Protein AF-A0A7X3LZS4-F1 (afdb_monomer)

Mean predicted aligned error: 7.1 Å

Nearest PDB structures (foldseek):
  3ip4-assembly1_C  TM=6.753E-01  e=2.029E-01  Staphylococcus aureus subsp. aureus Mu50
  4wj3-assembly2_I  TM=7.783E-01  e=1.194E+00  Pseudomon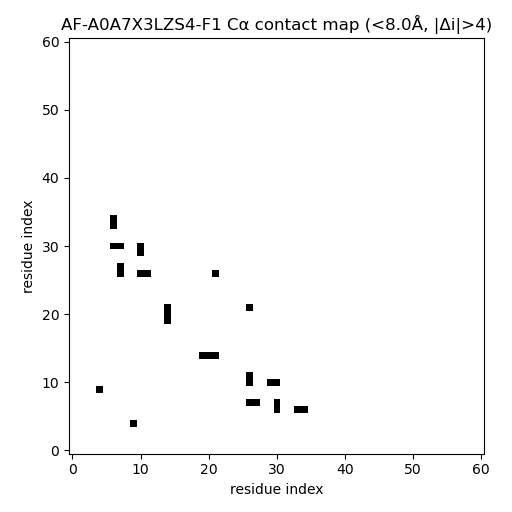as aeruginosa PAO1
  6kag-assembly1_A  TM=5.261E-01  e=2.606E+00  Homo sapiens
  6v92-assembly1_Q  TM=4.079E-01  e=8.103E+00  Saccharomyces cerevisiae S288C

Foldseek 3Di:
DPPDDPLLVVLVVVCVVVVHDDDPVRSVVVSVVVVVVVVVCVVVVVDDDDPDDDPPDDDDD

Secondary structure (DSSP, 8-state):
------HHHHHHHHHHHTT----HHHHHHHHHHHHHHHHHHHHHHHSPPPTT---S-----

Sequence (61 aa):
MNNEINWQNYIMQIEKVMNLNLNQASRLELAIQIKYLSDIATPLMAFPLEERLSIAGVYKA

pLDDT: mean 86.44, std 13.81, range [34.25, 97.0]

Solvent-accessible surface area (backbone atoms only — not comparable to full-atom values): 4012 Å² total; per-residue (Å²): 134,89,76,81,77,60,46,66,64,51,50,59,49,47,32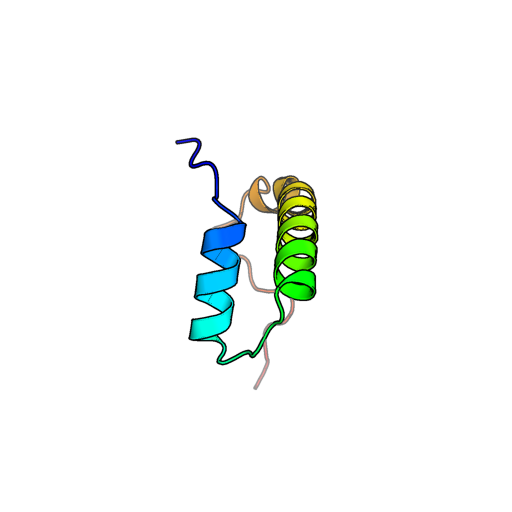,62,76,68,72,54,90,73,53,74,69,57,51,54,52,50,33,53,52,51,53,54,49,51,60,70,42,44,65,63,72,69,50,85,78,64,100,76,69,75,62,100,70,77,84,79,130

Radius of gyration: 16.1 Å; Cα contacts (8 Å, |Δi|>4): 15; chains: 1; bounding box: 26×40×33 Å

Structure (mmCIF, N/CA/C/O backbone):
data_AF-A0A7X3LZS4-F1
#
_entry.id   AF-A0A7X3LZS4-F1
#
loop_
_atom_site.group_PDB
_atom_site.id
_atom_site.type_symbol
_atom_site.label_atom_id
_atom_site.label_alt_id
_atom_site.label_comp_id
_atom_site.label_asym_id
_atom_site.label_entity_id
_atom_site.label_seq_id
_atom_site.pdbx_PDB_ins_code
_atom_site.Cartn_x
_atom_site.Cartn_y
_atom_site.Cartn_z
_atom_site.occupancy
_atom_site.B_iso_or_equiv
_atom_site.auth_seq_id
_atom_site.auth_comp_id
_atom_site.auth_asym_id
_atom_site.auth_atom_id
_atom_site.pdbx_PDB_model_num
ATOM 1 N N . MET A 1 1 ? -6.424 2.244 -19.673 1.00 34.25 1 MET A N 1
ATOM 2 C CA . MET A 1 1 ? -7.433 2.687 -18.686 1.00 34.25 1 MET A CA 1
ATOM 3 C C . MET A 1 1 ? -6.678 3.204 -17.474 1.00 34.25 1 MET A C 1
ATOM 5 O O . MET A 1 1 ? -6.103 2.391 -16.768 1.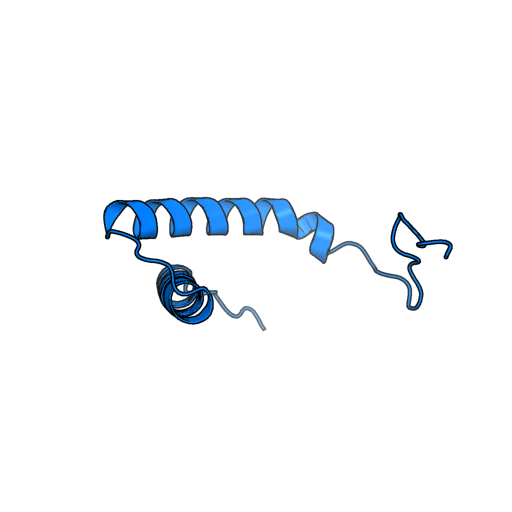00 34.25 1 MET A O 1
ATOM 9 N N . ASN A 1 2 ? -6.609 4.524 -17.269 1.00 47.94 2 ASN A N 1
ATOM 10 C CA . ASN A 1 2 ? -6.132 5.081 -15.999 1.00 47.94 2 ASN A CA 1
ATOM 11 C C . ASN A 1 2 ? -7.306 5.046 -15.022 1.00 47.94 2 ASN A C 1
ATOM 13 O O . ASN A 1 2 ? -8.099 5.981 -14.966 1.00 47.94 2 ASN A O 1
ATOM 17 N N . ASN A 1 3 ? -7.457 3.931 -14.311 1.00 61.91 3 ASN A N 1
ATOM 18 C CA . ASN A 1 3 ? -8.343 3.895 -13.157 1.00 61.91 3 ASN A CA 1
ATOM 19 C C . ASN A 1 3 ? -7.583 4.543 -12.002 1.00 61.91 3 ASN A C 1
ATOM 21 O O . ASN A 1 3 ? -6.721 3.908 -11.397 1.00 61.91 3 ASN A O 1
ATOM 25 N N . GLU A 1 4 ? -7.863 5.814 -11.725 1.00 79.38 4 GLU A N 1
ATOM 26 C CA . GLU A 1 4 ? -7.375 6.443 -10.501 1.00 79.38 4 GLU A CA 1
ATOM 27 C C . GLU A 1 4 ? -7.945 5.684 -9.298 1.00 79.38 4 GLU A C 1
ATOM 29 O O . GLU A 1 4 ? -9.161 5.581 -9.113 1.00 79.38 4 GLU A O 1
ATOM 34 N N . ILE A 1 5 ? -7.060 5.098 -8.491 1.00 87.00 5 ILE A N 1
ATOM 35 C CA . ILE A 1 5 ? -7.461 4.348 -7.305 1.00 87.00 5 ILE A CA 1
ATOM 36 C C . ILE A 1 5 ? -7.838 5.347 -6.209 1.00 87.00 5 ILE A C 1
ATOM 38 O O . ILE A 1 5 ? -7.013 6.142 -5.756 1.00 87.00 5 ILE A O 1
ATOM 42 N N . ASN A 1 6 ? -9.080 5.273 -5.725 1.00 93.31 6 ASN A N 1
ATOM 43 C CA . ASN A 1 6 ? -9.464 5.963 -4.498 1.00 93.31 6 ASN A CA 1
ATOM 44 C C . ASN A 1 6 ? -8.933 5.178 -3.286 1.00 93.31 6 ASN A C 1
ATOM 46 O O . ASN A 1 6 ? -9.575 4.249 -2.789 1.00 93.31 6 ASN A O 1
ATOM 50 N N . TRP A 1 7 ? -7.751 5.571 -2.812 1.00 93.38 7 TRP A N 1
ATOM 51 C CA . TRP A 1 7 ? -7.056 4.905 -1.711 1.00 93.38 7 TRP A CA 1
ATOM 52 C C . TRP A 1 7 ? -7.835 4.912 -0.393 1.00 93.38 7 TRP A C 1
ATOM 54 O O . TRP A 1 7 ? -7.774 3.937 0.345 1.00 93.38 7 TRP A O 1
ATOM 64 N N . GLN A 1 8 ? -8.624 5.951 -0.104 1.00 93.12 8 GLN A N 1
ATOM 65 C CA . GLN A 1 8 ? -9.434 5.985 1.119 1.00 93.12 8 GLN A CA 1
ATOM 66 C C . GLN A 1 8 ? -10.518 4.901 1.101 1.00 93.12 8 GLN A C 1
ATOM 68 O O . GLN A 1 8 ? -10.656 4.144 2.063 1.00 93.12 8 GLN A O 1
ATOM 73 N N . ASN A 1 9 ? -11.233 4.773 -0.019 1.00 94.62 9 ASN A N 1
ATOM 74 C CA . ASN A 1 9 ? -12.238 3.726 -0.192 1.00 94.62 9 ASN A CA 1
ATOM 75 C C . ASN A 1 9 ? -11.606 2.329 -0.154 1.00 94.62 9 ASN A C 1
ATOM 77 O O . ASN A 1 9 ? -12.164 1.422 0.461 1.00 94.62 9 ASN A O 1
ATOM 81 N N . TYR A 1 10 ? -10.433 2.167 -0.769 1.00 94.44 10 TYR A N 1
ATOM 82 C CA . TYR A 1 10 ? -9.677 0.916 -0.745 1.00 94.44 10 TYR A CA 1
ATOM 83 C C . TYR A 1 10 ? -9.302 0.496 0.685 1.00 94.44 10 TYR A C 1
ATO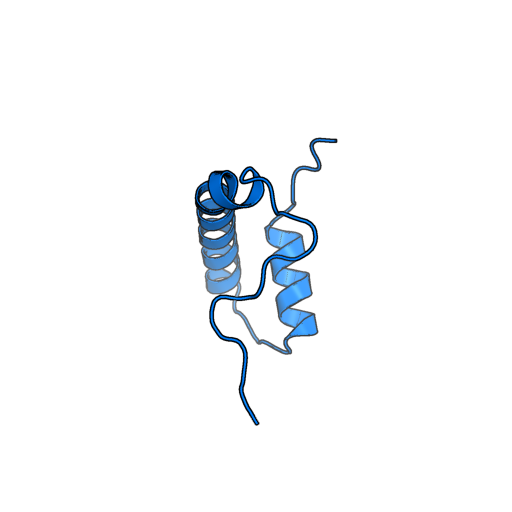M 85 O O . TYR A 1 10 ? -9.579 -0.635 1.084 1.00 94.44 10 TYR A O 1
ATOM 93 N N . ILE A 1 11 ? -8.767 1.416 1.498 1.00 95.56 11 ILE A N 1
ATOM 94 C CA . ILE A 1 11 ? -8.440 1.143 2.907 1.00 95.56 11 ILE A CA 1
ATOM 95 C C . ILE A 1 11 ? -9.684 0.762 3.713 1.00 95.56 11 ILE A C 1
ATOM 97 O O . ILE A 1 11 ? -9.640 -0.209 4.465 1.00 95.56 11 ILE A O 1
ATOM 101 N N . MET A 1 12 ? -10.808 1.463 3.532 1.00 94.44 12 MET A N 1
ATOM 102 C CA . MET A 1 12 ? -12.059 1.121 4.222 1.00 94.44 12 MET A CA 1
ATOM 103 C C . MET A 1 12 ? -12.577 -0.277 3.861 1.00 94.44 12 MET A C 1
ATOM 105 O O . MET A 1 12 ? -13.198 -0.941 4.691 1.00 94.44 12 MET A O 1
ATOM 109 N N . GLN A 1 13 ? -12.361 -0.729 2.624 1.00 94.62 13 GLN A N 1
ATOM 110 C CA . GLN A 1 13 ? -12.731 -2.080 2.204 1.00 94.62 13 GLN A CA 1
ATOM 111 C C . GLN A 1 13 ? -11.796 -3.128 2.812 1.00 94.62 13 GLN A C 1
ATOM 113 O O . GLN A 1 13 ? -12.281 -4.114 3.365 1.00 94.62 13 GLN A O 1
ATOM 118 N N . ILE A 1 14 ? -10.480 -2.897 2.775 1.00 94.88 14 ILE A N 1
ATOM 119 C CA . ILE A 1 14 ? -9.488 -3.797 3.379 1.00 94.88 14 ILE A CA 1
ATOM 120 C C . ILE A 1 14 ? -9.706 -3.945 4.878 1.00 94.88 14 ILE A C 1
ATOM 122 O O . ILE A 1 14 ? -9.659 -5.060 5.386 1.00 94.88 14 ILE A O 1
ATOM 126 N N . GLU A 1 15 ? -9.989 -2.848 5.578 1.00 95.62 15 GLU A N 1
ATOM 127 C CA . GLU A 1 15 ? -10.282 -2.870 7.010 1.00 95.62 15 GLU A CA 1
ATOM 128 C C . GLU A 1 15 ? -11.411 -3.862 7.329 1.00 95.62 15 GLU A C 1
ATOM 130 O O . GLU A 1 15 ? -11.272 -4.688 8.230 1.00 95.62 15 GLU A O 1
ATOM 135 N N . LYS A 1 16 ? -12.489 -3.848 6.531 1.00 94.75 16 LYS A N 1
ATOM 136 C CA . LYS A 1 16 ? -13.614 -4.783 6.675 1.00 94.75 16 LYS A CA 1
ATOM 137 C C . LYS A 1 16 ? -13.226 -6.219 6.335 1.00 94.75 16 LYS A C 1
ATOM 139 O O . LYS A 1 16 ? -13.564 -7.126 7.088 1.00 94.75 16 LYS A O 1
ATOM 144 N N . VAL A 1 17 ? -12.534 -6.433 5.215 1.00 97.00 17 VAL A N 1
ATOM 145 C CA . VAL A 1 17 ? -12.139 -7.777 4.747 1.00 97.00 17 VAL A CA 1
ATOM 146 C C . VAL A 1 17 ? -11.185 -8.451 5.733 1.00 97.00 17 VAL A C 1
ATOM 148 O O . VAL A 1 17 ? -11.301 -9.646 5.983 1.00 97.00 17 VAL A O 1
ATOM 151 N N . MET A 1 18 ? -10.262 -7.685 6.312 1.00 96.12 18 MET A N 1
ATOM 152 C CA . MET A 1 18 ? -9.260 -8.184 7.253 1.00 96.12 18 MET A CA 1
ATOM 153 C C . MET A 1 18 ? -9.723 -8.138 8.716 1.00 96.12 18 MET A C 1
ATOM 155 O O . MET A 1 18 ? -8.956 -8.515 9.599 1.00 96.12 18 MET A O 1
ATOM 159 N N . ASN A 1 19 ? -10.959 -7.694 8.980 1.00 96.38 19 ASN A N 1
ATOM 160 C CA . ASN A 1 19 ? -11.523 -7.536 10.323 1.00 96.38 19 ASN A CA 1
ATOM 161 C C . ASN A 1 19 ? -10.612 -6.721 11.268 1.00 96.38 19 ASN A C 1
ATOM 163 O O . ASN A 1 19 ? -10.342 -7.113 12.405 1.00 96.38 19 ASN A O 1
ATOM 167 N N . LEU A 1 20 ? -10.102 -5.594 10.768 1.00 94.88 20 LEU A N 1
ATOM 168 C CA . LEU A 1 20 ? -9.264 -4.662 11.520 1.00 94.88 20 LEU A CA 1
ATOM 169 C C . LEU A 1 20 ? -10.126 -3.549 12.125 1.00 94.88 20 LEU A C 1
ATOM 171 O O . LEU A 1 20 ? -11.162 -3.188 11.575 1.00 94.88 20 LEU A O 1
ATOM 175 N N . ASN A 1 21 ? -9.681 -2.973 13.243 1.00 93.50 21 ASN A N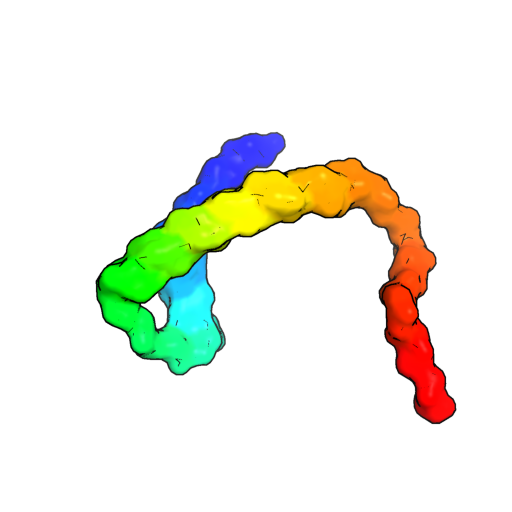 1
ATOM 176 C CA . ASN A 1 21 ? -10.316 -1.800 13.843 1.00 93.50 21 ASN A CA 1
ATOM 177 C C . ASN A 1 21 ? -9.340 -0.622 13.810 1.00 93.50 21 ASN A C 1
ATOM 179 O O . ASN A 1 21 ? -8.508 -0.466 14.707 1.00 93.50 21 ASN A O 1
ATOM 183 N N . LEU A 1 22 ? -9.405 0.175 12.745 1.00 94.62 22 LEU A N 1
ATOM 184 C CA . LEU A 1 22 ? -8.529 1.320 12.549 1.00 94.62 22 LEU A CA 1
ATOM 185 C C . LEU A 1 22 ? -9.249 2.603 12.959 1.00 94.62 22 LEU A C 1
ATOM 187 O O . LEU A 1 22 ? -10.374 2.896 12.545 1.00 94.62 22 LEU A O 1
ATOM 191 N N . ASN A 1 23 ? -8.563 3.432 13.743 1.00 95.81 23 ASN A N 1
ATOM 192 C CA . ASN A 1 23 ? -9.038 4.787 13.983 1.00 95.81 23 ASN A CA 1
ATOM 193 C C . ASN A 1 23 ? -8.835 5.660 12.728 1.00 95.81 23 ASN A C 1
ATOM 195 O O . ASN A 1 23 ? -8.141 5.297 11.774 1.00 95.81 23 ASN A O 1
ATOM 199 N N . GLN A 1 24 ? -9.451 6.842 12.727 1.00 94.75 24 GLN A N 1
ATOM 200 C CA . GLN A 1 24 ? -9.400 7.748 11.581 1.00 94.75 24 GLN A CA 1
ATOM 201 C C . GLN A 1 24 ? -7.975 8.199 11.2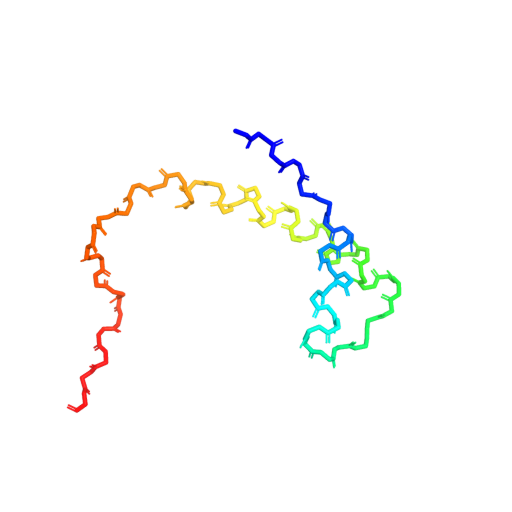29 1.00 94.75 24 GLN A C 1
ATOM 203 O O . GLN A 1 24 ? -7.647 8.256 10.046 1.00 94.75 24 GLN A O 1
ATOM 208 N N . ALA A 1 25 ? -7.127 8.481 12.222 1.00 96.31 25 ALA A N 1
ATOM 209 C CA . ALA A 1 25 ? -5.751 8.911 11.985 1.00 96.31 25 ALA A CA 1
ATOM 210 C C . ALA A 1 25 ? -4.931 7.805 11.302 1.00 96.31 25 ALA A C 1
ATOM 212 O O . ALA A 1 25 ? -4.276 8.056 10.294 1.00 96.31 25 ALA A O 1
ATOM 213 N N . SER A 1 26 ? -5.047 6.562 11.778 1.00 95.75 26 SER A N 1
ATOM 214 C CA . SER A 1 26 ? -4.387 5.400 11.178 1.00 95.75 26 SER A CA 1
ATOM 215 C C . SER A 1 26 ? -4.856 5.139 9.746 1.00 95.75 26 SER A C 1
ATOM 217 O O . SER A 1 26 ? -4.032 4.829 8.890 1.00 95.75 26 SER A O 1
ATOM 219 N N . ARG A 1 27 ? -6.155 5.302 9.451 1.00 96.44 27 ARG A N 1
ATOM 220 C CA . ARG A 1 27 ? -6.675 5.171 8.078 1.00 96.44 27 ARG A CA 1
ATOM 221 C C . ARG A 1 27 ? -6.083 6.202 7.122 1.00 96.44 27 ARG A C 1
ATOM 223 O O . ARG A 1 27 ? -5.752 5.856 5.990 1.00 96.44 27 ARG A O 1
ATOM 230 N N . LEU A 1 28 ? -5.976 7.457 7.561 1.00 95.75 28 LEU A N 1
ATOM 231 C CA . LEU A 1 28 ? -5.421 8.534 6.740 1.00 95.75 28 LEU A CA 1
ATOM 232 C C . LEU A 1 28 ? -3.939 8.304 6.452 1.00 95.75 28 LEU A C 1
ATOM 234 O O . LEU A 1 28 ? -3.530 8.389 5.296 1.00 95.75 28 LEU A O 1
ATOM 238 N N . GLU A 1 29 ? -3.169 7.946 7.477 1.00 96.94 29 GLU A N 1
A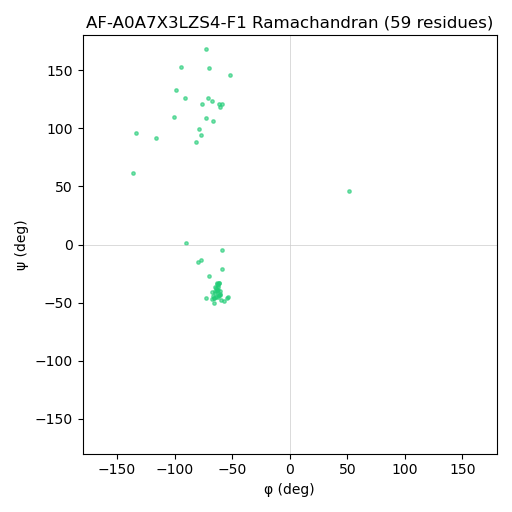TOM 239 C CA . GLU A 1 29 ? -1.747 7.651 7.315 1.00 96.94 29 GLU A CA 1
ATOM 240 C C . GLU A 1 29 ? -1.535 6.457 6.379 1.00 96.94 29 GLU A C 1
ATOM 242 O O . GLU A 1 29 ? -0.748 6.522 5.438 1.00 96.94 29 GLU A O 1
ATOM 247 N N . LEU A 1 30 ? -2.312 5.385 6.555 1.00 96.25 30 LEU A N 1
ATOM 248 C CA . LEU A 1 30 ? -2.202 4.203 5.707 1.00 96.25 30 LEU A CA 1
ATOM 249 C C . LEU A 1 30 ? -2.526 4.509 4.236 1.00 96.25 30 LEU A C 1
ATOM 251 O O . LEU A 1 30 ? -1.866 3.980 3.346 1.00 96.25 30 LEU A O 1
ATOM 255 N N . ALA A 1 31 ? -3.492 5.391 3.962 1.00 95.81 31 ALA A N 1
ATOM 256 C CA . ALA A 1 31 ? -3.800 5.815 2.596 1.00 95.81 31 ALA A CA 1
ATOM 257 C C . ALA A 1 31 ? -2.631 6.576 1.940 1.00 95.81 31 ALA A C 1
ATOM 259 O O . ALA A 1 31 ? -2.370 6.381 0.751 1.00 95.81 31 ALA A O 1
ATOM 260 N N . ILE A 1 32 ? -1.908 7.404 2.704 1.00 95.94 32 ILE A N 1
ATOM 261 C CA . ILE A 1 32 ? -0.700 8.100 2.232 1.00 95.94 32 ILE A CA 1
ATOM 262 C C . ILE A 1 32 ? 0.402 7.083 1.925 1.00 95.94 32 ILE A C 1
ATOM 264 O O . ILE A 1 32 ? 0.965 7.092 0.828 1.00 95.94 32 ILE A O 1
ATOM 268 N N . GLN A 1 33 ? 0.670 6.174 2.863 1.00 96.75 33 GLN A N 1
ATOM 269 C CA . GLN A 1 33 ? 1.741 5.189 2.729 1.00 96.75 33 GLN A CA 1
ATOM 270 C C . GLN A 1 33 ? 1.482 4.203 1.587 1.00 96.75 33 GLN A C 1
ATOM 272 O O . GLN A 1 33 ? 2.387 3.924 0.805 1.00 96.75 33 GLN A O 1
ATOM 277 N N . ILE A 1 34 ? 0.248 3.713 1.420 1.00 95.19 34 ILE A N 1
ATOM 278 C CA . ILE A 1 34 ? -0.082 2.822 0.299 1.00 95.19 34 ILE A CA 1
ATOM 279 C C . ILE A 1 34 ? 0.054 3.541 -1.042 1.00 95.19 34 ILE A C 1
ATOM 281 O O . ILE A 1 34 ? 0.583 2.947 -1.981 1.00 95.19 34 ILE A O 1
ATOM 285 N N . LYS A 1 35 ? -0.367 4.808 -1.145 1.00 94.31 35 LYS A N 1
ATOM 286 C CA . LYS A 1 35 ? -0.153 5.587 -2.369 1.00 94.31 35 LYS A CA 1
ATOM 287 C C . LYS A 1 35 ? 1.338 5.652 -2.711 1.00 94.31 35 LYS A C 1
ATOM 289 O O . LYS A 1 35 ? 1.716 5.328 -3.831 1.00 94.31 35 LYS A O 1
ATOM 294 N N . TYR A 1 36 ? 2.177 5.981 -1.733 1.00 95.69 36 TYR A N 1
ATOM 295 C CA . TYR A 1 36 ? 3.625 6.020 -1.919 1.00 95.69 36 TYR A CA 1
ATOM 296 C C . TYR A 1 36 ? 4.208 4.653 -2.323 1.00 95.69 36 TYR A C 1
ATOM 298 O O . TYR A 1 36 ? 5.006 4.562 -3.255 1.00 95.69 36 TYR A O 1
ATOM 306 N N . LEU A 1 37 ? 3.767 3.565 -1.684 1.00 94.81 37 LEU A N 1
ATOM 307 C CA . LEU A 1 37 ? 4.178 2.209 -2.060 1.00 94.81 37 LEU A CA 1
ATOM 308 C C . LEU A 1 37 ? 3.722 1.830 -3.472 1.00 94.81 37 LEU A C 1
ATOM 310 O O . LEU A 1 37 ? 4.439 1.102 -4.154 1.00 94.81 37 LEU A O 1
ATOM 314 N N . SER A 1 38 ? 2.568 2.321 -3.930 1.00 93.25 38 SER A N 1
ATOM 315 C CA . SER A 1 38 ? 2.097 2.076 -5.297 1.00 93.25 38 SER A CA 1
ATOM 316 C C . SER A 1 38 ? 3.017 2.713 -6.341 1.00 93.25 38 SER A C 1
ATOM 318 O O . SER A 1 38 ? 3.324 2.089 -7.358 1.00 93.25 38 SER A O 1
ATOM 320 N N . ASP A 1 39 ? 3.558 3.895 -6.038 1.00 93.25 39 ASP A N 1
ATOM 321 C CA . ASP A 1 39 ? 4.543 4.554 -6.891 1.00 93.25 39 ASP A CA 1
ATOM 322 C C . ASP A 1 39 ? 5.847 3.738 -6.918 1.00 93.25 39 ASP A C 1
ATOM 324 O O . ASP A 1 39 ? 6.374 3.441 -7.991 1.00 93.25 39 ASP A O 1
ATOM 328 N N . ILE A 1 40 ? 6.319 3.264 -5.757 1.00 95.44 40 ILE A N 1
ATOM 329 C CA . ILE A 1 40 ? 7.509 2.395 -5.662 1.00 95.44 40 ILE A CA 1
ATOM 330 C C . ILE A 1 40 ? 7.310 1.062 -6.388 1.00 95.44 40 ILE A C 1
ATOM 332 O O . ILE A 1 40 ? 8.259 0.521 -6.951 1.00 95.44 40 ILE A O 1
ATOM 336 N N . ALA A 1 41 ? 6.098 0.512 -6.379 1.00 93.19 41 ALA A N 1
ATOM 337 C CA . ALA A 1 41 ? 5.787 -0.749 -7.040 1.00 93.19 41 ALA A CA 1
ATOM 338 C C . ALA A 1 41 ? 5.634 -0.603 -8.562 1.00 93.19 41 ALA A C 1
ATOM 340 O O . ALA A 1 41 ? 5.654 -1.609 -9.271 1.00 93.19 41 ALA A O 1
ATOM 341 N N . THR A 1 42 ? 5.518 0.621 -9.088 1.00 91.75 42 THR A N 1
ATOM 342 C CA . THR A 1 42 ? 5.303 0.868 -10.524 1.00 91.75 42 THR A CA 1
ATOM 343 C C . THR A 1 42 ? 6.358 0.193 -11.416 1.00 91.75 42 THR A C 1
ATOM 345 O O . THR A 1 42 ? 5.965 -0.494 -12.361 1.00 91.75 42 THR A O 1
ATOM 348 N N . PRO A 1 43 ? 7.675 0.272 -11.131 1.00 92.94 43 PRO A N 1
ATOM 349 C CA . PRO A 1 43 ? 8.690 -0.428 -11.919 1.00 92.94 43 PRO A CA 1
ATOM 350 C C . PRO A 1 43 ? 8.561 -1.955 -11.863 1.00 92.94 43 PRO A C 1
ATOM 352 O O . PRO A 1 43 ? 8.823 -2.619 -12.861 1.00 92.94 43 PRO A O 1
ATOM 355 N N . LEU A 1 44 ? 8.132 -2.518 -10.725 1.00 89.69 44 LEU A N 1
ATOM 356 C CA . LEU A 1 44 ? 7.909 -3.962 -10.588 1.00 89.69 44 LEU A CA 1
ATOM 357 C C . LEU A 1 44 ? 6.726 -4.423 -11.443 1.00 89.69 44 LEU A C 1
ATOM 359 O O . LEU A 1 44 ? 6.812 -5.455 -12.096 1.00 89.69 44 LEU A O 1
ATOM 363 N N . MET A 1 45 ? 5.648 -3.637 -11.483 1.00 87.69 45 MET A N 1
ATOM 364 C CA . MET A 1 45 ? 4.477 -3.920 -12.320 1.00 87.69 45 MET A CA 1
ATOM 365 C C . MET A 1 45 ? 4.759 -3.744 -13.817 1.00 87.69 45 MET A C 1
ATOM 367 O O . MET A 1 45 ? 4.105 -4.377 -14.642 1.00 87.69 45 MET A O 1
ATOM 371 N N . ALA A 1 46 ? 5.718 -2.884 -14.172 1.00 90.69 46 ALA A N 1
ATOM 372 C CA . ALA A 1 46 ? 6.161 -2.682 -15.550 1.00 90.69 46 ALA A CA 1
ATOM 373 C C . ALA A 1 46 ? 7.131 -3.771 -16.041 1.00 90.69 46 ALA A C 1
ATOM 375 O O . ALA A 1 46 ? 7.374 -3.873 -17.245 1.00 90.69 46 ALA A O 1
ATOM 376 N N . PHE A 1 47 ? 7.702 -4.569 -15.135 1.00 87.88 47 PHE A N 1
ATOM 377 C CA . PHE A 1 47 ? 8.618 -5.641 -15.499 1.00 87.88 47 PHE A CA 1
ATOM 378 C C . PHE A 1 47 ? 7.852 -6.787 -16.189 1.00 87.88 47 PHE A C 1
ATOM 380 O O . PHE A 1 47 ? 6.882 -7.297 -15.623 1.00 87.88 47 PHE A O 1
ATOM 387 N N . PRO A 1 48 ? 8.257 -7.216 -17.400 1.00 87.06 48 PRO A N 1
ATOM 388 C CA . PRO A 1 48 ? 7.564 -8.281 -18.112 1.00 87.06 48 PRO A CA 1
ATOM 389 C C . PRO A 1 48 ? 7.733 -9.609 -17.371 1.00 87.06 48 PRO A C 1
ATOM 391 O O . PRO A 1 48 ? 8.848 -10.063 -17.121 1.00 87.06 48 PRO A O 1
ATOM 394 N N . LEU A 1 49 ? 6.612 -10.240 -17.027 1.00 81.94 49 LEU A N 1
ATOM 395 C CA . LEU A 1 49 ? 6.603 -11.564 -16.417 1.00 81.94 49 LEU A CA 1
ATOM 396 C C . LEU A 1 49 ? 6.514 -12.629 -17.516 1.00 81.94 49 LEU A C 1
ATOM 398 O O . LEU A 1 49 ? 5.604 -12.591 -18.344 1.00 81.94 49 LEU A O 1
ATOM 402 N N . GLU A 1 50 ? 7.444 -13.585 -17.524 1.00 80.31 50 GLU A N 1
ATOM 403 C CA . GLU A 1 50 ? 7.328 -14.773 -18.373 1.00 80.31 50 GLU A CA 1
ATOM 404 C C . GLU A 1 50 ? 6.206 -15.693 -17.860 1.00 80.31 50 GLU A C 1
ATOM 406 O O . GLU A 1 50 ? 5.927 -15.756 -16.661 1.00 80.31 50 GLU A O 1
ATOM 411 N N . GLU A 1 51 ? 5.588 -16.455 -18.765 1.00 70.75 51 GLU A N 1
ATOM 412 C CA . GLU A 1 51 ? 4.399 -17.288 -18.506 1.00 70.75 51 GLU A CA 1
ATOM 413 C C . GLU A 1 51 ? 4.606 -18.349 -17.399 1.00 70.75 51 GLU A C 1
ATOM 415 O O . GLU A 1 51 ? 3.651 -18.831 -16.790 1.00 70.75 51 GLU A O 1
ATOM 420 N N . ARG A 1 52 ? 5.866 -18.701 -17.104 1.00 67.00 52 ARG A N 1
ATOM 421 C CA . ARG A 1 52 ? 6.271 -19.606 -16.017 1.00 67.00 52 ARG A CA 1
ATOM 422 C C . ARG A 1 52 ? 7.480 -19.070 -15.258 1.00 67.00 52 ARG A C 1
ATOM 424 O O . ARG A 1 52 ? 8.519 -19.724 -15.178 1.00 67.00 52 ARG A O 1
ATOM 431 N N . LEU A 1 53 ? 7.343 -17.904 -14.641 1.00 58.44 53 LEU A N 1
ATOM 432 C CA . LEU A 1 53 ? 8.278 -17.528 -13.586 1.00 58.44 53 LEU A CA 1
ATOM 433 C C . LEU A 1 53 ? 8.087 -18.467 -12.391 1.00 58.44 53 LEU A C 1
ATOM 435 O O . LEU A 1 53 ? 7.102 -18.396 -11.657 1.00 58.44 53 LEU A O 1
ATOM 439 N N . SER A 1 54 ? 9.042 -19.380 -12.206 1.00 64.00 54 SER A N 1
ATOM 440 C CA . SER A 1 54 ? 9.165 -20.113 -10.948 1.00 64.00 54 SER A CA 1
ATOM 441 C C . SER A 1 54 ? 9.445 -19.086 -9.853 1.00 64.00 54 SER A C 1
ATOM 443 O O . SER A 1 54 ? 10.421 -18.343 -9.941 1.00 64.00 54 SER A O 1
ATOM 445 N N . ILE A 1 55 ? 8.578 -19.008 -8.842 1.00 70.38 55 ILE A N 1
ATOM 446 C CA . ILE A 1 55 ? 8.832 -18.189 -7.651 1.00 70.38 55 ILE A CA 1
ATOM 447 C C . ILE A 1 55 ? 10.209 -18.537 -7.071 1.00 70.38 55 ILE A C 1
ATOM 449 O O . ILE A 1 55 ? 10.626 -19.696 -7.111 1.00 70.38 55 ILE A O 1
ATOM 453 N N . ALA A 1 56 ? 10.904 -17.548 -6.502 1.00 67.62 56 ALA A N 1
ATOM 454 C CA . ALA A 1 56 ? 12.279 -17.692 -6.002 1.00 67.62 56 ALA A CA 1
ATOM 455 C C . ALA A 1 56 ? 12.467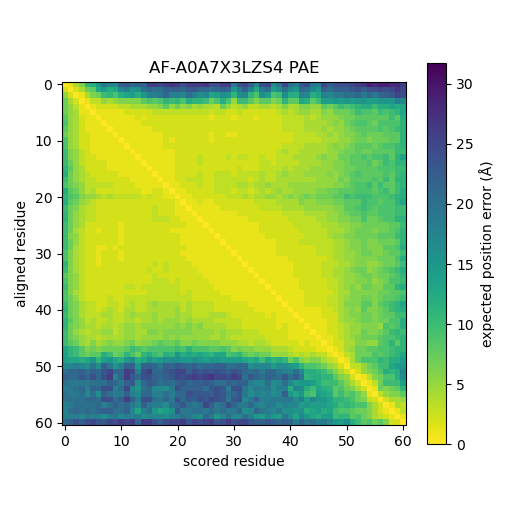 -18.775 -4.910 1.00 67.62 56 ALA A C 1
ATOM 457 O O . ALA A 1 56 ? 13.594 -19.056 -4.512 1.00 67.62 56 ALA A O 1
ATOM 458 N N . GLY A 1 57 ? 11.389 -19.415 -4.446 1.00 64.88 57 GLY A N 1
ATOM 459 C CA . GLY A 1 57 ? 11.421 -20.601 -3.600 1.00 64.88 57 GLY A CA 1
ATOM 460 C C . GLY A 1 57 ? 10.449 -21.662 -4.106 1.00 64.88 57 GLY A C 1
ATOM 461 O O . GLY A 1 57 ? 9.270 -21.640 -3.766 1.00 64.88 57 GLY A O 1
ATOM 462 N N . VAL A 1 58 ? 10.941 -22.619 -4.895 1.00 69.19 58 VAL A N 1
ATOM 463 C CA . VAL A 1 58 ? 10.206 -23.866 -5.142 1.00 69.19 58 VAL A CA 1
ATOM 464 C C . VAL A 1 58 ? 10.291 -24.694 -3.864 1.00 69.19 58 VAL A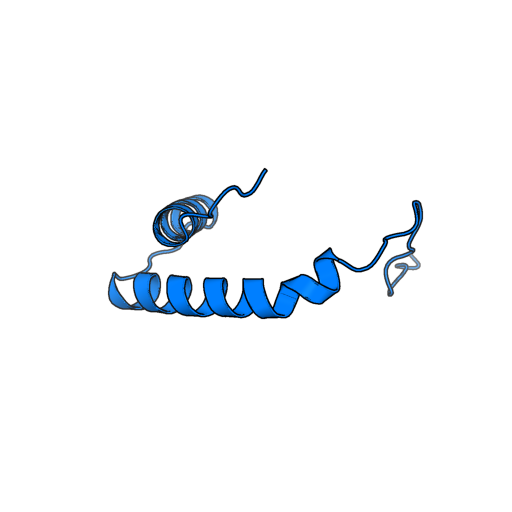 C 1
ATOM 466 O O . VAL A 1 58 ? 11.362 -25.197 -3.520 1.00 69.19 58 VAL A O 1
ATOM 469 N N . TYR A 1 59 ? 9.172 -24.813 -3.148 1.00 72.25 59 TYR A N 1
ATOM 470 C CA . TYR A 1 59 ? 9.063 -25.735 -2.023 1.00 72.25 59 TYR A CA 1
ATOM 471 C C . TYR A 1 59 ? 9.328 -27.158 -2.524 1.00 72.25 59 TYR A C 1
ATOM 473 O O . TYR A 1 59 ? 8.642 -27.647 -3.422 1.00 72.25 59 TYR A O 1
ATOM 481 N N . LYS A 1 60 ? 10.346 -27.808 -1.961 1.00 72.06 60 LYS A N 1
ATOM 482 C CA . LYS A 1 60 ? 10.606 -29.232 -2.167 1.00 72.06 60 LYS A CA 1
ATOM 483 C C . LYS A 1 60 ? 10.065 -29.960 -0.941 1.00 72.06 60 LYS A C 1
ATOM 485 O O . LYS A 1 60 ? 10.601 -29.763 0.148 1.00 72.06 60 LYS A O 1
ATOM 490 N N . ALA A 1 61 ? 8.971 -30.695 -1.137 1.00 72.94 61 ALA A N 1
ATOM 491 C CA . ALA A 1 61 ? 8.406 -31.612 -0.149 1.00 72.94 61 ALA A CA 1
ATOM 492 C C . ALA A 1 61 ? 9.315 -32.832 0.043 1.00 72.94 61 ALA A C 1
ATOM 494 O O . ALA A 1 61 ? 9.969 -33.226 -0.953 1.00 72.94 61 ALA A O 1
#